Protein AF-A0A815PAX6-F1 (afdb_monomer_lite)

Secondary structure (DSSP, 8-state):
----------------SS-EEEEEEEE-SSEEEEEEEEEETTTEEEEEEEEEETT--EEEEEEEEEESS--EEEE-SSS-EEEE-SSSEEEEE-TT--EEEEE-SS---EEEEETTTEEEEESSTT-EEEEE-

Sequence (133 aa):
MSSTRGILLFTQIYFTKCPLTSTSFCLTDNFVAFALIRRIENNQDLLHIEFYDCDMKKIKRVRLGLSKTSCMIRTDGNNRFYVAMGQQSFYIVSPNGNKQTINLGKQASCLVVVNSRNIVLTKSRSDLELVTC

Organism: NCBI:txid392033

pLDDT: mean 71.51, std 20.87, range [28.69, 95.19]

Foldseek 3Di:
DDDPDDDPPPPPPDDDDFPWDFQEWDDAPFKIKTWTWTQDPPRWTWTWIWIATPVRHTQDIETDGTAPAGKYWDALNPQWIWIARQAQWIWTAGSVHDIDIDGNVGGFDDWDDDNSAWIWTDNDPPDTDTDGD

Structure (mmCIF, N/CA/C/O backbone):
data_AF-A0A815PAX6-F1
#
_entry.id   AF-A0A815PAX6-F1
#
loop_
_atom_site.group_PDB
_atom_site.id
_atom_site.type_symbol
_atom_site.label_atom_id
_atom_site.label_alt_id
_atom_site.label_comp_id
_atom_site.label_asym_id
_atom_site.label_entity_id
_atom_site.label_seq_id
_atom_site.pdbx_PDB_ins_code
_atom_site.Cartn_x
_atom_site.Cartn_y
_atom_site.Cartn_z
_atom_site.occupancy
_atom_site.B_iso_or_equiv
_atom_site.auth_seq_id
_atom_site.auth_comp_id
_atom_site.auth_asym_id
_atom_site.auth_atom_id
_atom_site.pdbx_PDB_model_num
ATOM 1 N N . MET A 1 1 ? -42.058 -2.636 1.037 1.00 39.56 1 MET A N 1
ATOM 2 C CA . MET A 1 1 ? -40.800 -2.702 0.261 1.00 39.56 1 MET A CA 1
ATOM 3 C C . MET A 1 1 ? -40.189 -1.308 0.270 1.00 39.56 1 MET A C 1
ATOM 5 O O . MET A 1 1 ? -40.672 -0.447 -0.448 1.00 39.56 1 MET A O 1
ATOM 9 N N . SER A 1 2 ? -39.235 -1.046 1.168 1.00 33.81 2 SER A N 1
ATOM 10 C CA . SER A 1 2 ? -38.598 0.271 1.313 1.00 33.81 2 SER A CA 1
ATOM 11 C C . SER A 1 2 ? -37.159 0.177 0.813 1.00 33.81 2 SE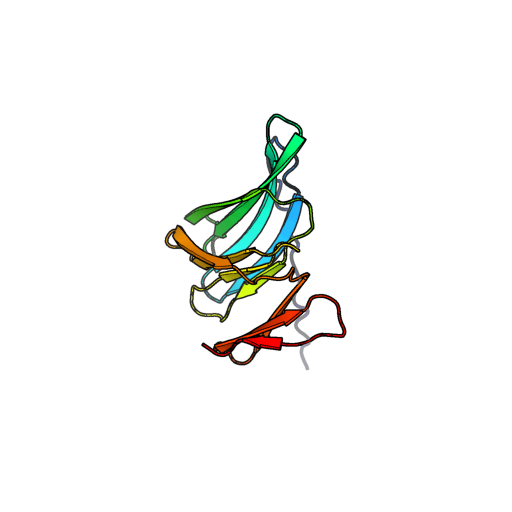R A C 1
ATOM 13 O O . SER A 1 2 ? -36.369 -0.603 1.338 1.00 33.81 2 SER A O 1
ATOM 15 N N . SER A 1 3 ? -36.864 0.910 -0.258 1.00 37.06 3 SER A N 1
ATOM 16 C CA . SER A 1 3 ? -35.540 1.033 -0.863 1.00 37.06 3 SER A CA 1
ATOM 17 C C . SER A 1 3 ? -34.811 2.189 -0.184 1.00 37.06 3 SER A C 1
ATOM 19 O O . SER A 1 3 ? -35.050 3.356 -0.493 1.00 37.06 3 SER A O 1
ATOM 21 N N . THR A 1 4 ? -33.930 1.873 0.762 1.00 39.84 4 THR A N 1
ATOM 22 C CA . THR A 1 4 ? -33.045 2.866 1.373 1.00 39.84 4 THR A CA 1
ATOM 23 C C . THR A 1 4 ? -31.907 3.155 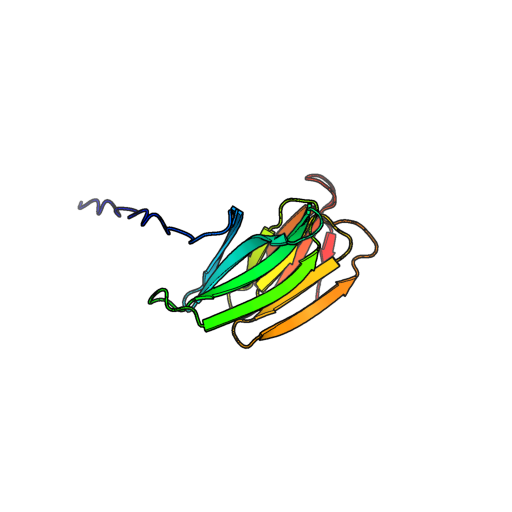0.399 1.00 39.84 4 THR A C 1
ATOM 25 O O . THR A 1 4 ? -30.940 2.402 0.293 1.00 39.84 4 THR A O 1
ATOM 28 N N . ARG A 1 5 ? -32.044 4.240 -0.366 1.00 36.56 5 ARG A N 1
ATOM 29 C CA . ARG A 1 5 ? -30.966 4.806 -1.181 1.00 36.56 5 ARG A CA 1
ATOM 30 C C . ARG A 1 5 ? -29.884 5.341 -0.242 1.00 36.56 5 ARG A C 1
ATOM 32 O O . ARG A 1 5 ? -30.062 6.388 0.372 1.00 36.56 5 ARG A O 1
ATOM 39 N N . GLY A 1 6 ? -28.779 4.610 -0.115 1.00 31.02 6 GLY A N 1
ATOM 40 C CA . GLY A 1 6 ? -27.578 5.089 0.564 1.00 31.02 6 GLY A CA 1
ATOM 41 C C . GLY A 1 6 ? -26.972 6.245 -0.225 1.00 31.02 6 GLY A C 1
ATOM 42 O O . GLY A 1 6 ? -26.472 6.057 -1.333 1.00 31.02 6 GLY A O 1
ATOM 43 N N . ILE A 1 7 ? -27.059 7.451 0.328 1.00 33.47 7 ILE A N 1
ATOM 44 C CA . ILE A 1 7 ? -26.397 8.640 -0.201 1.00 33.47 7 ILE A CA 1
ATOM 45 C C . ILE A 1 7 ? -24.903 8.492 0.108 1.00 33.47 7 ILE A C 1
ATOM 47 O O . ILE A 1 7 ? -24.481 8.624 1.253 1.00 33.47 7 ILE A O 1
ATOM 51 N N . LEU A 1 8 ? -24.102 8.201 -0.917 1.00 29.48 8 LEU A N 1
ATOM 52 C CA . LEU A 1 8 ? -22.649 8.353 -0.876 1.00 29.48 8 LEU A CA 1
ATOM 53 C C . LEU A 1 8 ? -22.338 9.854 -0.840 1.00 29.48 8 LEU A C 1
ATOM 55 O O . LEU A 1 8 ? -22.284 10.517 -1.876 1.00 29.48 8 LEU A O 1
ATOM 59 N N . LEU A 1 9 ? -22.179 10.403 0.365 1.00 28.69 9 LEU A N 1
ATOM 60 C CA . LEU A 1 9 ? -21.618 11.737 0.550 1.00 28.69 9 LEU A CA 1
ATOM 61 C C . LEU A 1 9 ? -20.132 11.681 0.174 1.00 28.69 9 LEU A C 1
ATOM 63 O O . LEU A 1 9 ? -19.288 11.243 0.952 1.00 28.69 9 LEU A O 1
ATOM 67 N N . PHE A 1 10 ? -19.812 12.130 -1.037 1.00 31.19 10 PHE A N 1
ATOM 68 C CA . PHE A 1 10 ? -18.448 12.475 -1.415 1.00 31.19 10 PHE A CA 1
ATOM 69 C C . PHE A 1 10 ? -18.081 13.791 -0.724 1.00 31.19 10 PHE A C 1
ATOM 71 O O . PHE A 1 10 ? -18.260 14.874 -1.278 1.00 31.19 10 PHE A O 1
ATOM 78 N N . THR A 1 11 ? -17.585 13.720 0.510 1.00 33.03 11 THR A N 1
ATOM 79 C CA . THR A 1 11 ? -16.897 14.855 1.124 1.00 33.03 11 THR A CA 1
ATOM 80 C C . THR A 1 11 ? -15.568 15.050 0.406 1.00 33.03 11 THR A C 1
ATOM 82 O O . THR A 1 11 ? -14.653 14.230 0.460 1.00 33.03 11 THR A O 1
ATOM 85 N N . GLN A 1 12 ? -15.490 16.148 -0.336 1.00 32.88 12 GLN A N 1
ATOM 86 C CA . GLN A 1 12 ? -14.309 16.592 -1.056 1.00 32.88 12 GLN A CA 1
ATOM 87 C C . GLN A 1 12 ? -13.223 16.951 -0.028 1.00 32.88 12 GLN A C 1
ATOM 89 O O . GLN A 1 12 ? -13.275 17.994 0.621 1.00 32.88 12 GLN A O 1
ATOM 94 N N . ILE A 1 13 ? -12.264 16.045 0.179 1.00 38.97 13 ILE A N 1
ATOM 95 C CA . ILE A 1 13 ? -11.134 16.261 1.090 1.00 38.97 13 ILE A CA 1
ATOM 96 C C . ILE A 1 13 ? -10.185 17.268 0.427 1.00 38.97 13 ILE A C 1
ATOM 98 O O . ILE A 1 13 ? -9.428 16.930 -0.484 1.00 38.97 13 ILE A O 1
ATOM 102 N N . TYR A 1 14 ? -10.237 18.525 0.870 1.00 33.38 14 TYR A N 1
ATOM 103 C CA . TYR A 1 14 ? -9.308 19.572 0.448 1.00 33.38 14 TYR A CA 1
ATOM 104 C C . TYR A 1 14 ? -7.918 19.317 1.054 1.00 33.38 14 TYR A C 1
ATOM 106 O O . TYR A 1 14 ? -7.678 19.583 2.232 1.00 33.38 14 TYR A O 1
ATOM 114 N N . PHE A 1 15 ? -6.977 18.819 0.249 1.00 39.62 15 PHE A N 1
ATOM 115 C CA . PHE A 1 15 ? -5.563 18.757 0.627 1.00 39.62 15 PHE A CA 1
ATOM 116 C C . PHE A 1 15 ? -4.902 20.135 0.453 1.00 39.62 15 PHE A C 1
ATOM 118 O O . PHE A 1 15 ? -4.971 20.758 -0.604 1.00 39.62 15 PHE A O 1
ATOM 125 N N . THR A 1 16 ? -4.261 20.632 1.510 1.00 35.88 16 THR A N 1
ATOM 126 C CA . THR A 1 16 ? -3.649 21.964 1.581 1.00 35.88 16 THR A CA 1
ATOM 127 C C . THR A 1 16 ? -2.245 22.041 0.944 1.00 35.88 16 THR A C 1
ATOM 129 O O . THR A 1 16 ? -1.397 21.173 1.141 1.00 35.88 16 THR A O 1
ATOM 132 N N . LYS A 1 17 ? -2.003 23.154 0.225 1.00 37.34 17 LYS A N 1
ATOM 133 C CA . LYS A 1 17 ? -0.736 23.850 -0.145 1.00 37.34 17 LYS A CA 1
ATOM 134 C C . LYS A 1 17 ? 0.425 23.121 -0.852 1.00 37.34 17 LYS A C 1
ATOM 136 O O . LYS A 1 17 ? 1.353 23.787 -1.297 1.00 37.34 17 LYS A O 1
ATOM 141 N N . CYS A 1 18 ? 0.387 21.813 -1.047 1.00 46.78 18 CYS A N 1
ATOM 142 C CA . CYS A 1 18 ? 1.210 21.111 -2.041 1.00 46.78 18 CYS A CA 1
ATOM 143 C C . CYS A 1 18 ? 0.260 20.251 -2.873 1.00 46.78 18 CYS A C 1
ATOM 145 O O . CYS A 1 18 ? -0.675 19.716 -2.277 1.00 46.78 18 CYS A O 1
ATOM 147 N N . PRO A 1 19 ? 0.457 20.082 -4.193 1.00 53.28 19 PRO A N 1
ATOM 148 C CA . PRO A 1 19 ? -0.341 19.132 -4.955 1.00 53.28 19 PRO A CA 1
ATOM 149 C C . PRO A 1 19 ? -0.042 17.726 -4.419 1.00 53.28 19 PRO A C 1
ATOM 151 O O . PRO A 1 19 ? 0.949 17.093 -4.776 1.00 53.28 19 PRO A O 1
ATOM 154 N N . LEU A 1 20 ? -0.855 17.292 -3.460 1.00 56.84 20 LEU A N 1
ATOM 155 C CA . LEU A 1 20 ? -0.904 15.932 -2.962 1.00 56.84 20 LEU A CA 1
ATOM 156 C C . LEU A 1 20 ? -1.851 15.200 -3.893 1.00 56.84 20 LEU A C 1
ATOM 158 O O . LEU A 1 20 ? -3.067 15.371 -3.821 1.00 56.84 20 LEU A O 1
ATOM 162 N N . THR A 1 21 ? -1.289 14.405 -4.791 1.00 66.69 21 THR A N 1
ATOM 163 C CA . THR A 1 21 ? -2.092 13.528 -5.631 1.00 66.69 21 THR A CA 1
ATOM 164 C C . THR A 1 21 ? -2.364 12.273 -4.811 1.00 66.69 21 THR A C 1
ATOM 166 O O . THR A 1 21 ? -1.458 11.471 -4.556 1.00 66.69 21 THR A O 1
ATOM 169 N N . SER A 1 22 ? -3.601 12.117 -4.337 1.00 64.50 22 SER A N 1
ATOM 170 C CA . SER A 1 22 ? -4.053 10.823 -3.825 1.00 64.50 22 SER A CA 1
ATOM 171 C C . SER A 1 22 ? -4.067 9.837 -4.986 1.00 64.50 22 SER A C 1
ATOM 173 O O . SER A 1 22 ? -4.645 10.122 -6.034 1.00 64.50 22 SER A O 1
ATOM 175 N N . THR A 1 23 ? -3.385 8.706 -4.824 1.00 77.75 23 THR A N 1
ATOM 176 C CA . THR A 1 23 ? -3.256 7.705 -5.899 1.00 77.75 23 THR A CA 1
ATOM 177 C C . THR A 1 23 ? -3.991 6.410 -5.584 1.00 77.75 23 THR A C 1
ATOM 179 O O . THR A 1 23 ? -4.383 5.694 -6.501 1.00 77.75 23 THR A O 1
ATOM 182 N N . SER A 1 24 ? -4.234 6.118 -4.304 1.00 87.69 24 SER A N 1
ATOM 183 C CA . SER A 1 24 ? -5.025 4.970 -3.867 1.00 87.69 24 SER A CA 1
ATOM 184 C C . SER A 1 24 ? -5.458 5.144 -2.410 1.00 87.69 24 SER A C 1
ATOM 186 O O . SER A 1 24 ? -4.763 5.795 -1.630 1.00 87.69 24 SER A O 1
ATOM 188 N N . PHE A 1 25 ? -6.584 4.549 -2.026 1.00 90.56 25 PHE A N 1
ATOM 189 C CA . PHE A 1 25 ? -7.017 4.471 -0.634 1.00 90.56 25 PHE A CA 1
ATOM 190 C C . PHE A 1 25 ? -7.601 3.090 -0.333 1.00 90.56 25 PHE A C 1
ATOM 192 O O . PHE A 1 25 ? -7.985 2.353 -1.245 1.00 90.56 25 PHE A O 1
ATOM 199 N N . CYS A 1 26 ? -7.666 2.742 0.947 1.00 89.25 26 CYS A N 1
ATOM 200 C CA . CYS A 1 26 ? -8.420 1.591 1.425 1.00 89.25 26 CYS A CA 1
ATOM 201 C C . CYS A 1 26 ? -8.981 1.858 2.826 1.00 89.25 26 CYS A C 1
ATOM 203 O O . CYS A 1 26 ? -8.520 2.758 3.532 1.00 89.25 26 CYS A O 1
ATOM 205 N N . LEU A 1 27 ? -9.998 1.083 3.185 1.00 89.94 27 LEU A N 1
ATOM 206 C CA . LEU A 1 27 ? -10.791 1.233 4.398 1.00 89.94 27 LEU A CA 1
ATOM 207 C C . LEU A 1 27 ? -10.792 -0.098 5.153 1.00 89.94 27 LEU A C 1
ATOM 209 O O . LEU A 1 27 ? -10.845 -1.160 4.531 1.00 89.94 27 LEU A O 1
ATOM 213 N N . THR A 1 28 ? -10.746 -0.023 6.476 1.00 88.62 28 THR A N 1
ATOM 214 C CA . THR A 1 28 ? -11.112 -1.106 7.395 1.00 88.62 28 THR A CA 1
ATOM 215 C C . THR A 1 28 ? -12.210 -0.601 8.325 1.00 88.62 28 THR A C 1
ATOM 217 O O . THR A 1 28 ? -12.565 0.576 8.281 1.00 88.62 28 THR A O 1
ATOM 220 N N . ASP A 1 29 ? -12.702 -1.459 9.215 1.00 88.25 29 ASP A N 1
ATOM 221 C CA . ASP A 1 29 ? -13.705 -1.074 10.217 1.00 88.25 29 ASP A CA 1
ATOM 222 C C . ASP A 1 29 ? -13.213 0.016 11.185 1.00 88.25 29 ASP A C 1
ATOM 224 O O . ASP A 1 29 ? -14.022 0.687 11.817 1.00 88.25 29 ASP A O 1
ATOM 228 N N . ASN A 1 30 ? -11.891 0.191 11.303 1.00 90.38 30 ASN A N 1
ATOM 229 C CA . ASN A 1 30 ? -11.271 1.081 12.287 1.00 90.38 30 ASN A CA 1
ATOM 230 C C . ASN A 1 30 ? -10.466 2.229 11.665 1.00 90.38 30 ASN A C 1
ATOM 232 O O . ASN A 1 30 ? -10.161 3.205 12.351 1.00 90.38 30 ASN A O 1
ATOM 236 N N . PHE A 1 31 ? -10.049 2.098 10.401 1.00 92.56 31 PHE A N 1
ATOM 237 C CA . PHE A 1 31 ? -9.071 3.004 9.809 1.00 92.56 31 PHE A CA 1
ATOM 238 C C . PHE A 1 31 ? -9.334 3.299 8.338 1.00 92.56 31 PHE A C 1
ATOM 240 O O . PHE A 1 31 ? -9.731 2.435 7.556 1.00 92.56 31 PHE A O 1
ATOM 247 N N . VAL 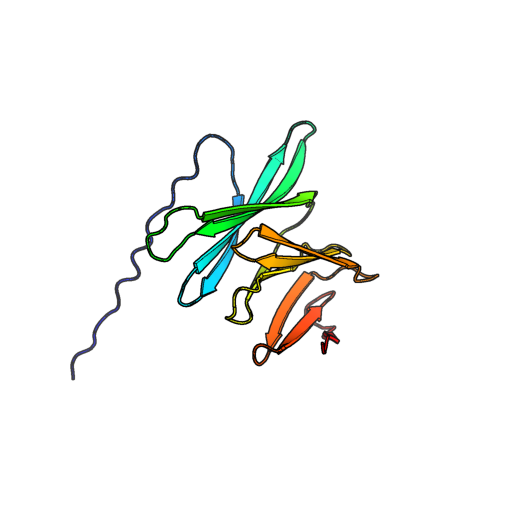A 1 32 ? -8.958 4.511 7.938 1.00 92.62 32 VAL A N 1
ATOM 248 C CA . VAL A 1 32 ? -8.787 4.899 6.538 1.00 92.62 32 VAL A CA 1
ATOM 249 C C . VAL A 1 32 ? -7.302 5.075 6.257 1.00 92.62 32 VAL A C 1
ATOM 251 O O . VAL A 1 32 ? -6.605 5.781 6.988 1.00 92.62 32 VAL A O 1
ATOM 254 N N . ALA A 1 33 ? -6.809 4.458 5.185 1.00 93.62 33 ALA A N 1
ATOM 255 C CA . ALA A 1 33 ? -5.431 4.618 4.741 1.00 93.62 33 ALA A CA 1
ATOM 256 C C . ALA A 1 33 ? -5.376 5.231 3.340 1.00 93.62 33 ALA A C 1
ATOM 258 O O . ALA A 1 33 ? -5.915 4.668 2.385 1.00 93.62 33 ALA A O 1
ATOM 259 N N . PHE A 1 34 ? -4.673 6.355 3.211 1.00 92.69 34 PHE A N 1
ATOM 260 C CA . PHE A 1 34 ? -4.442 7.047 1.944 1.00 92.69 34 PHE A CA 1
ATOM 261 C C . PHE A 1 34 ? -2.991 6.909 1.507 1.00 92.69 34 PHE A C 1
ATOM 263 O O . PHE A 1 34 ? -2.075 7.207 2.272 1.00 92.69 34 PHE A O 1
ATOM 270 N N . ALA A 1 35 ? -2.785 6.518 0.254 1.00 90.81 35 ALA A N 1
ATOM 271 C CA . ALA A 1 35 ? -1.486 6.511 -0.390 1.00 90.81 35 ALA A CA 1
ATOM 272 C C . ALA A 1 35 ? -1.304 7.798 -1.205 1.00 90.81 35 ALA A C 1
ATOM 274 O O . ALA A 1 35 ? -1.948 8.016 -2.240 1.00 90.81 35 ALA A O 1
ATOM 275 N N . LEU A 1 36 ? -0.437 8.673 -0.697 1.00 88.75 36 LEU A N 1
ATOM 276 C CA . LEU A 1 36 ? -0.269 10.037 -1.179 1.00 88.75 36 LEU A CA 1
ATOM 277 C C . LEU A 1 36 ? 1.129 10.237 -1.754 1.00 88.75 36 LEU A C 1
ATOM 279 O O . LEU A 1 36 ? 2.141 10.013 -1.080 1.00 88.75 36 LEU A O 1
ATOM 283 N N . ILE A 1 37 ? 1.182 10.727 -2.988 1.00 86.56 37 ILE A N 1
ATOM 284 C CA . ILE A 1 37 ? 2.430 11.150 -3.610 1.00 86.56 37 ILE A CA 1
ATOM 285 C C . ILE A 1 37 ? 2.602 12.648 -3.376 1.00 86.56 37 ILE A C 1
ATOM 287 O O . ILE A 1 37 ? 1.717 13.448 -3.678 1.00 86.56 37 ILE A O 1
ATOM 291 N N . ARG A 1 38 ? 3.758 13.025 -2.828 1.00 84.75 38 ARG A N 1
ATOM 292 C CA . ARG A 1 38 ? 4.166 14.421 -2.675 1.00 84.75 38 ARG A CA 1
ATOM 293 C C . ARG A 1 38 ? 5.421 14.671 -3.487 1.00 84.75 38 ARG A C 1
ATOM 295 O O . ARG A 1 38 ? 6.441 14.043 -3.222 1.00 84.75 38 ARG A O 1
ATOM 302 N N . ARG A 1 39 ? 5.377 15.650 -4.383 1.00 83.38 39 ARG A N 1
ATOM 303 C CA . ARG A 1 39 ? 6.584 16.150 -5.038 1.00 83.38 39 ARG A CA 1
ATOM 304 C C . ARG A 1 39 ? 7.466 16.887 -4.022 1.00 83.38 39 ARG A C 1
ATOM 306 O O . ARG A 1 39 ? 6.986 17.768 -3.306 1.00 83.38 39 ARG A O 1
ATOM 313 N N . ILE A 1 40 ? 8.725 16.478 -3.920 1.00 83.38 40 ILE A N 1
ATOM 314 C CA . ILE A 1 40 ? 9.760 17.080 -3.073 1.00 83.38 40 ILE A CA 1
ATOM 315 C C . ILE A 1 40 ? 10.747 17.885 -3.933 1.00 83.38 40 ILE A C 1
ATOM 317 O O . ILE A 1 40 ? 10.706 17.830 -5.166 1.00 83.38 40 ILE A O 1
ATOM 321 N N . GLU A 1 41 ? 11.620 18.654 -3.278 1.00 74.12 41 GLU A N 1
ATOM 322 C CA . GLU A 1 41 ? 12.711 19.384 -3.935 1.00 74.12 41 GLU A CA 1
ATOM 323 C C . GLU A 1 41 ? 13.534 18.425 -4.819 1.00 74.12 41 GLU A C 1
ATOM 325 O O . GLU A 1 41 ? 13.713 17.256 -4.474 1.00 74.12 41 GLU A O 1
ATOM 330 N N . ASN A 1 42 ? 13.981 18.899 -5.987 1.00 78.94 42 ASN A N 1
ATOM 331 C CA . ASN A 1 42 ? 14.589 18.111 -7.079 1.00 78.94 42 ASN A CA 1
ATOM 332 C C . ASN A 1 42 ? 13.619 17.300 -7.956 1.00 78.94 42 ASN A C 1
ATOM 334 O O . ASN A 1 42 ? 14.037 16.364 -8.638 1.00 78.94 42 ASN A O 1
ATOM 338 N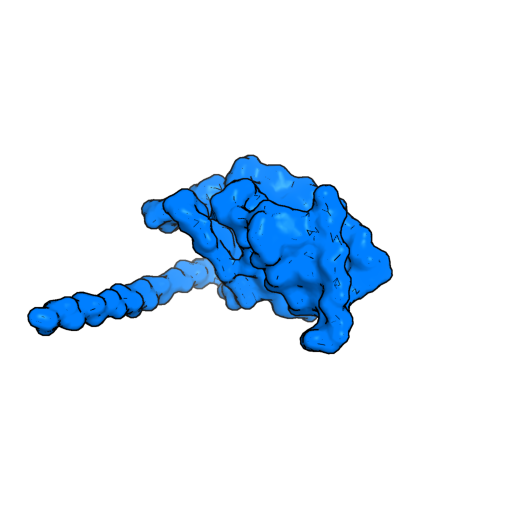 N . ASN A 1 43 ? 12.334 17.671 -7.983 1.00 77.56 43 ASN A N 1
ATOM 339 C CA . ASN A 1 43 ? 11.331 17.081 -8.882 1.00 77.56 43 ASN A CA 1
ATOM 340 C C . ASN A 1 43 ? 11.123 15.568 -8.666 1.00 77.56 43 ASN A C 1
ATOM 342 O O . ASN A 1 43 ? 10.704 14.849 -9.575 1.00 77.56 43 ASN A O 1
ATOM 346 N N . GLN A 1 44 ? 11.438 15.085 -7.463 1.00 82.94 44 GLN A N 1
ATOM 347 C CA . GLN A 1 44 ? 11.234 13.698 -7.067 1.00 82.94 44 GLN A CA 1
ATOM 348 C C . GLN A 1 44 ? 9.877 13.543 -6.389 1.00 82.94 44 GLN A C 1
ATOM 350 O O . GLN A 1 44 ? 9.407 14.446 -5.703 1.00 82.94 44 GLN A O 1
ATOM 355 N N . ASP A 1 45 ? 9.267 12.375 -6.537 1.00 85.50 45 ASP A N 1
ATOM 356 C CA . ASP A 1 45 ? 7.963 12.080 -5.961 1.00 85.50 45 ASP A CA 1
ATOM 357 C C . ASP A 1 45 ? 8.150 11.158 -4.750 1.00 85.50 45 ASP A C 1
ATOM 359 O O . ASP A 1 45 ? 8.673 10.055 -4.861 1.00 85.50 45 ASP A O 1
ATOM 363 N N . LEU A 1 46 ? 7.762 11.612 -3.559 1.00 87.69 46 LEU A N 1
ATOM 364 C CA . LEU A 1 46 ? 7.860 10.856 -2.311 1.00 87.69 46 LEU A CA 1
ATOM 365 C C . LEU A 1 46 ? 6.502 10.247 -1.955 1.00 87.69 46 LEU A C 1
ATOM 367 O O . LEU A 1 46 ? 5.534 10.976 -1.711 1.00 87.69 46 LEU A O 1
ATOM 371 N N . LEU A 1 47 ? 6.450 8.919 -1.839 1.00 89.38 47 LEU A N 1
ATOM 372 C CA . LEU A 1 47 ? 5.266 8.219 -1.357 1.00 89.38 47 LEU A CA 1
ATOM 373 C C . LEU A 1 47 ? 5.233 8.185 0.171 1.00 89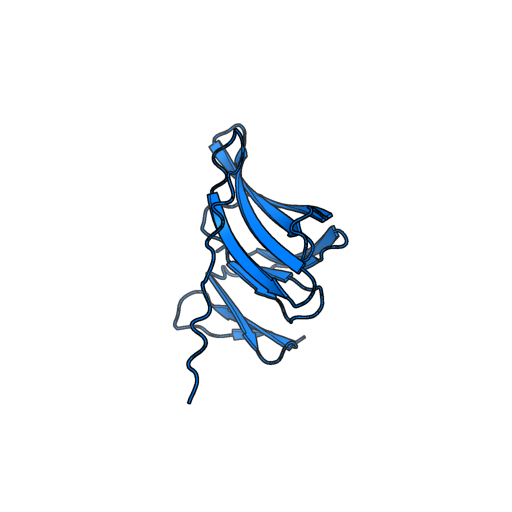.38 47 LEU A C 1
ATOM 375 O O . LEU A 1 47 ? 6.194 7.791 0.847 1.00 89.38 47 LEU A O 1
ATOM 379 N N . HIS A 1 48 ? 4.078 8.540 0.717 1.00 92.12 48 HIS A N 1
ATOM 380 C CA . HIS A 1 48 ? 3.756 8.318 2.114 1.00 92.12 48 HIS A CA 1
ATOM 381 C C . HIS A 1 48 ? 2.331 7.790 2.269 1.00 92.12 48 HIS A C 1
ATOM 383 O O . HIS A 1 48 ? 1.459 8.069 1.448 1.00 92.12 48 HIS A O 1
ATOM 389 N N . ILE A 1 49 ? 2.113 7.034 3.343 1.00 93.50 49 ILE A N 1
ATOM 390 C CA . ILE A 1 49 ? 0.791 6.563 3.746 1.00 93.50 49 ILE A CA 1
ATOM 391 C C . ILE A 1 49 ? 0.311 7.402 4.917 1.00 93.50 49 ILE A C 1
ATOM 393 O O . ILE A 1 49 ? 1.054 7.612 5.881 1.00 93.50 49 ILE A O 1
ATOM 397 N N . GLU A 1 50 ? -0.916 7.892 4.832 1.00 94.88 50 GLU A N 1
ATOM 398 C CA . GLU A 1 50 ? -1.594 8.564 5.934 1.00 94.88 50 GLU A CA 1
ATOM 399 C C . GLU A 1 50 ? -2.714 7.690 6.470 1.00 94.88 50 GLU A C 1
ATOM 401 O O . GLU A 1 50 ? -3.543 7.210 5.703 1.00 94.88 50 GLU A O 1
ATOM 406 N N . PHE A 1 51 ? -2.718 7.504 7.786 1.00 94.75 51 PHE A N 1
ATOM 407 C CA . PHE A 1 51 ? -3.735 6.761 8.512 1.00 94.75 51 PHE A CA 1
ATOM 408 C C . PHE A 1 51 ? -4.625 7.720 9.284 1.00 94.75 51 PHE A C 1
ATOM 410 O O . PHE A 1 51 ? -4.125 8.617 9.974 1.00 94.75 51 PHE A O 1
ATOM 417 N N . TYR A 1 52 ? -5.922 7.481 9.192 1.00 94.44 52 TYR A N 1
ATOM 418 C CA . TYR A 1 52 ? -6.978 8.203 9.882 1.00 94.44 52 TYR A CA 1
ATOM 419 C C . TYR A 1 52 ? -7.868 7.203 10.619 1.00 94.44 52 TYR A C 1
ATOM 421 O O . TYR A 1 52 ? -7.985 6.061 10.173 1.00 94.44 52 TYR A O 1
ATOM 429 N N . ASP A 1 53 ? -8.457 7.614 11.737 1.00 93.38 53 ASP A N 1
ATOM 430 C CA . ASP A 1 53 ? -9.524 6.851 12.396 1.00 93.38 53 ASP A CA 1
ATOM 431 C C . ASP A 1 53 ? -10.872 7.060 11.682 1.00 93.38 53 ASP A C 1
ATOM 433 O O . ASP A 1 53 ? -10.964 7.775 10.677 1.00 93.38 53 ASP A O 1
ATOM 437 N N . CYS A 1 54 ? -11.924 6.417 12.192 1.00 86.44 54 CYS A N 1
ATOM 438 C CA . CYS A 1 54 ? -13.285 6.525 11.660 1.00 86.44 54 CYS A CA 1
ATOM 439 C C . CYS A 1 54 ? -13.879 7.938 11.767 1.00 86.44 54 CYS A C 1
ATOM 441 O O . CYS A 1 54 ? -14.764 8.279 10.985 1.00 86.44 54 CYS A O 1
ATOM 443 N N . ASP A 1 55 ? -13.353 8.776 12.664 1.00 90.12 55 ASP A N 1
ATOM 444 C CA . ASP A 1 55 ? -13.728 10.189 12.796 1.00 90.12 55 ASP A CA 1
ATOM 445 C C . ASP A 1 55 ? -12.917 11.092 11.849 1.00 90.12 55 ASP A C 1
ATOM 447 O O . ASP A 1 55 ? -12.953 12.321 11.948 1.00 90.12 55 ASP A O 1
ATOM 451 N N . MET A 1 56 ? -12.160 10.497 10.918 1.00 89.06 56 MET A N 1
ATOM 452 C CA . MET A 1 56 ? -11.284 11.188 9.972 1.00 89.06 56 MET A CA 1
ATOM 453 C C . MET A 1 56 ? -10.213 12.048 10.655 1.00 89.06 56 MET A C 1
ATOM 455 O O . MET A 1 56 ? -9.651 12.969 10.048 1.00 89.06 56 MET A O 1
ATOM 459 N N . LYS A 1 57 ? -9.856 11.735 11.904 1.00 93.50 57 LYS A N 1
ATOM 460 C CA . LYS A 1 57 ? -8.723 12.346 12.587 1.00 93.50 57 LYS A CA 1
ATOM 461 C C . LYS A 1 57 ? -7.455 11.605 12.198 1.00 93.50 57 LYS A C 1
ATOM 463 O O . LYS A 1 57 ? -7.350 10.382 12.239 1.00 93.50 57 LYS A O 1
ATOM 468 N N . LYS A 1 58 ? -6.443 12.377 11.807 1.00 93.88 58 LYS A N 1
ATOM 469 C CA . LYS A 1 58 ? -5.153 11.827 11.401 1.00 93.88 58 LYS A CA 1
ATOM 470 C C . LYS A 1 58 ? -4.430 11.200 12.589 1.00 93.88 58 LYS A C 1
ATOM 472 O O . LYS A 1 58 ? -4.098 11.889 13.550 1.00 93.88 58 LYS A O 1
ATOM 477 N N . ILE A 1 59 ? -4.095 9.923 12.455 1.00 94.75 59 ILE A N 1
ATOM 478 C CA . ILE A 1 59 ? -3.362 9.146 13.457 1.00 94.75 59 ILE A CA 1
ATOM 479 C C . ILE A 1 59 ? -1.864 9.199 13.168 1.00 94.75 59 ILE A C 1
ATOM 481 O O . ILE A 1 59 ? -1.047 9.486 14.043 1.00 94.75 59 ILE A O 1
ATOM 485 N N . LYS A 1 60 ? -1.478 8.899 11.922 1.00 95.19 60 LYS A N 1
ATOM 486 C CA . LYS A 1 60 ? -0.069 8.704 11.566 1.00 95.19 60 LYS A CA 1
ATOM 487 C C . LYS A 1 60 ? 0.200 9.019 10.103 1.00 95.19 60 LYS A C 1
ATOM 489 O O . LYS A 1 60 ? -0.657 8.875 9.239 1.00 95.19 60 LYS A O 1
ATOM 494 N N . ARG A 1 61 ? 1.440 9.421 9.821 1.00 94.75 61 ARG A N 1
ATOM 495 C CA . ARG A 1 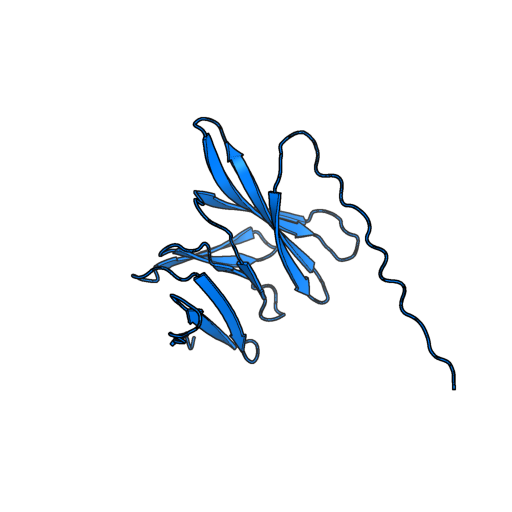61 ? 2.013 9.487 8.473 1.00 94.75 61 ARG A CA 1
ATOM 496 C C . ARG A 1 61 ? 3.276 8.632 8.440 1.00 94.75 61 ARG A C 1
ATOM 498 O O . ARG A 1 61 ? 4.177 8.856 9.246 1.00 94.75 61 ARG A O 1
ATOM 505 N N . VAL A 1 62 ? 3.363 7.707 7.491 1.00 94.62 62 VAL A N 1
ATOM 506 C CA . VAL A 1 62 ? 4.519 6.821 7.298 1.00 94.62 62 VAL A CA 1
ATOM 507 C C . VAL A 1 62 ? 5.157 7.109 5.944 1.00 94.62 62 VAL A C 1
ATOM 509 O O . VAL A 1 62 ? 4.500 7.021 4.912 1.00 94.62 62 VAL A O 1
ATOM 512 N N . ARG A 1 63 ? 6.448 7.462 5.933 1.00 92.25 63 ARG A N 1
ATOM 513 C CA . ARG A 1 63 ? 7.215 7.682 4.694 1.00 92.25 63 ARG A CA 1
ATOM 514 C C . ARG A 1 63 ? 7.742 6.348 4.166 1.00 92.25 63 ARG A C 1
ATOM 516 O O . ARG A 1 63 ? 8.462 5.643 4.884 1.00 92.25 63 ARG A O 1
ATOM 523 N N . LEU A 1 64 ? 7.413 6.016 2.919 1.00 88.69 64 LEU A N 1
ATOM 524 C CA . LEU A 1 64 ? 7.835 4.755 2.306 1.00 88.69 64 LEU A CA 1
ATOM 525 C C . LEU A 1 64 ? 9.161 4.917 1.572 1.00 88.69 64 LEU A C 1
ATOM 527 O O . LEU A 1 64 ? 10.152 4.310 1.983 1.00 88.69 64 LEU A O 1
ATOM 531 N N . GLY A 1 65 ? 9.183 5.789 0.565 1.00 86.25 65 GLY A N 1
ATOM 532 C CA . GLY A 1 65 ? 10.336 6.028 -0.297 1.00 86.25 65 GLY A CA 1
ATOM 533 C C . GLY A 1 65 ? 9.960 6.822 -1.546 1.00 86.25 65 GLY A C 1
ATOM 534 O O . GLY A 1 65 ? 8.829 7.297 -1.676 1.00 86.25 65 GLY A O 1
ATOM 535 N N . LEU A 1 66 ? 10.923 6.978 -2.453 1.00 85.62 66 LEU A N 1
ATOM 536 C CA . LEU A 1 66 ? 10.701 7.649 -3.730 1.00 85.62 66 LEU A CA 1
ATOM 537 C C . LEU A 1 66 ? 9.857 6.766 -4.655 1.00 85.62 66 LEU A C 1
ATOM 539 O O . LEU A 1 66 ? 10.187 5.606 -4.906 1.00 85.62 66 LEU A O 1
ATOM 543 N N . SER A 1 67 ? 8.785 7.333 -5.190 1.00 79.94 67 SER A N 1
ATOM 544 C CA . SER A 1 67 ? 7.998 6.740 -6.259 1.00 79.94 67 SER A CA 1
ATOM 545 C C . SER A 1 67 ? 8.323 7.412 -7.589 1.00 79.94 67 SER A C 1
ATOM 547 O O . SER A 1 67 ? 8.735 8.564 -7.650 1.00 79.94 67 SER A O 1
ATOM 549 N N . LYS A 1 68 ? 8.134 6.667 -8.673 1.00 72.56 68 LYS A N 1
ATOM 550 C CA . LYS A 1 68 ? 8.135 7.187 -10.050 1.00 72.56 68 LYS A CA 1
ATOM 551 C C . LYS A 1 68 ? 6.850 6.813 -10.791 1.00 72.56 68 LYS A C 1
ATOM 553 O O . LYS A 1 68 ? 6.711 7.117 -11.968 1.00 72.56 68 LYS A O 1
ATOM 558 N N . THR A 1 69 ? 5.950 6.087 -10.126 1.00 72.25 69 THR A N 1
ATOM 559 C CA . THR A 1 69 ? 4.751 5.508 -10.735 1.00 72.25 69 THR A CA 1
ATOM 560 C C . THR A 1 69 ? 3.575 5.550 -9.758 1.00 72.25 69 THR A C 1
ATOM 562 O O . THR A 1 69 ? 3.729 5.908 -8.584 1.00 72.25 69 THR A O 1
ATOM 565 N N . SER A 1 70 ? 2.385 5.210 -10.248 1.00 74.88 70 SER A N 1
ATOM 566 C CA . SER A 1 70 ? 1.194 5.034 -9.421 1.00 74.88 70 SER A CA 1
ATOM 567 C C . SER A 1 70 ? 1.422 3.962 -8.355 1.00 74.88 70 SER A C 1
ATOM 569 O O . SER A 1 70 ? 2.111 2.970 -8.588 1.00 74.88 70 SER A O 1
ATOM 571 N N . CYS A 1 71 ? 0.816 4.142 -7.184 1.00 81.19 71 CYS A N 1
ATOM 572 C CA . CYS A 1 71 ? 0.868 3.149 -6.120 1.00 81.19 71 CYS A CA 1
ATOM 573 C C . CYS A 1 71 ? -0.521 2.595 -5.815 1.00 81.19 71 CYS A C 1
ATOM 575 O O . CYS A 1 71 ? -1.540 3.221 -6.110 1.00 81.19 71 CYS A O 1
ATOM 577 N N . MET A 1 72 ? -0.549 1.408 -5.222 1.00 85.00 72 MET A N 1
ATOM 578 C CA . MET A 1 72 ? -1.770 0.739 -4.799 1.00 85.00 72 MET A CA 1
ATOM 579 C C . MET A 1 72 ? -1.643 0.350 -3.336 1.00 85.00 72 MET A C 1
ATOM 581 O O . MET A 1 72 ? -0.621 -0.210 -2.940 1.00 85.00 72 MET A O 1
ATOM 585 N N . ILE A 1 73 ? -2.690 0.625 -2.557 1.00 88.19 73 ILE A N 1
ATOM 586 C CA . ILE A 1 73 ? -2.798 0.192 -1.164 1.00 88.19 73 ILE A CA 1
ATOM 587 C C . ILE A 1 73 ? -3.962 -0.789 -0.997 1.00 88.19 73 ILE A C 1
ATOM 589 O O . ILE A 1 73 ? -5.054 -0.591 -1.542 1.00 88.19 73 ILE A O 1
ATOM 593 N N . ARG A 1 74 ? -3.715 -1.877 -0.269 1.00 88.81 74 ARG A N 1
ATOM 594 C CA . ARG A 1 74 ? -4.713 -2.877 0.137 1.00 88.81 74 ARG A CA 1
ATOM 595 C C . ARG A 1 74 ? -4.495 -3.258 1.591 1.00 88.81 74 ARG A C 1
ATOM 597 O O . ARG A 1 74 ? -3.446 -2.975 2.156 1.00 88.81 74 ARG A O 1
ATOM 604 N N . THR A 1 75 ? -5.467 -3.929 2.185 1.00 86.50 75 THR A N 1
ATOM 605 C CA . THR A 1 75 ? -5.412 -4.376 3.577 1.00 86.50 75 THR A CA 1
ATOM 606 C C . THR A 1 75 ? -5.939 -5.801 3.699 1.00 86.50 75 THR A C 1
ATOM 608 O O . THR A 1 75 ? -6.749 -6.228 2.878 1.00 86.50 75 THR A O 1
ATOM 611 N N . ASP A 1 76 ? -5.457 -6.538 4.702 1.00 81.44 76 ASP A N 1
ATOM 612 C CA . ASP A 1 76 ? -6.030 -7.818 5.146 1.00 81.44 76 ASP A CA 1
ATOM 613 C C . ASP A 1 76 ? -7.243 -7.631 6.074 1.00 81.44 76 ASP A C 1
ATOM 615 O O . ASP A 1 76 ? -7.821 -8.623 6.520 1.00 81.44 76 ASP A O 1
ATOM 619 N N . GLY A 1 77 ? -7.612 -6.379 6.375 1.00 81.00 77 GLY A N 1
ATOM 620 C CA . GLY A 1 77 ? -8.622 -6.012 7.368 1.00 81.00 77 GLY A CA 1
ATOM 621 C C . GLY A 1 77 ? -8.062 -5.869 8.788 1.00 81.00 77 GLY A C 1
ATOM 622 O O . GLY A 1 77 ? -8.724 -5.292 9.644 1.00 81.00 77 GLY A O 1
ATOM 623 N N . ASN A 1 78 ? -6.826 -6.313 9.041 1.00 78.81 78 ASN A N 1
ATOM 624 C CA . ASN A 1 78 ? -6.243 -6.470 10.374 1.00 78.81 78 ASN A CA 1
ATOM 625 C C . ASN A 1 78 ? -4.955 -5.657 10.541 1.00 78.81 78 ASN A C 1
ATOM 627 O O . ASN A 1 78 ? -3.858 -6.203 10.664 1.00 78.81 78 ASN A O 1
ATOM 631 N N . ASN A 1 79 ? -5.089 -4.328 10.585 1.00 82.69 79 ASN A N 1
ATOM 632 C CA . ASN A 1 79 ? -4.008 -3.365 10.849 1.00 82.69 79 ASN A CA 1
ATOM 633 C C . ASN A 1 79 ? -2.768 -3.478 9.948 1.00 82.69 79 ASN A C 1
ATOM 635 O O . ASN A 1 79 ? -1.792 -2.761 10.178 1.00 82.69 79 ASN A O 1
ATOM 639 N N . ARG A 1 80 ? -2.794 -4.316 8.909 1.00 87.25 80 ARG A N 1
ATOM 640 C CA . ARG A 1 80 ? -1.733 -4.435 7.919 1.00 87.25 80 ARG A CA 1
ATOM 641 C C . ARG A 1 80 ? -2.211 -3.867 6.602 1.00 87.25 80 ARG A C 1
ATOM 643 O O . ARG A 1 80 ? -3.296 -4.162 6.100 1.00 87.25 80 ARG A O 1
ATOM 650 N N . PHE A 1 81 ? -1.363 -3.011 6.062 1.00 89.94 81 PHE A N 1
ATOM 651 C CA . PHE A 1 81 ? -1.607 -2.279 4.843 1.00 89.94 81 PHE A CA 1
ATOM 652 C C . PHE A 1 81 ? -0.442 -2.524 3.906 1.00 89.94 81 PHE A C 1
ATOM 654 O O . PHE A 1 81 ? 0.708 -2.189 4.182 1.00 89.94 81 PHE A O 1
ATOM 661 N N . TYR A 1 82 ? -0.769 -3.156 2.801 1.00 87.81 82 TYR A N 1
ATOM 662 C CA . TYR A 1 82 ? 0.141 -3.611 1.779 1.00 87.81 82 TYR A CA 1
ATOM 663 C C . TYR A 1 82 ? 0.215 -2.552 0.696 1.00 87.81 82 TYR A C 1
ATOM 665 O O . TYR A 1 82 ? -0.821 -2.078 0.226 1.00 87.81 82 TYR A O 1
ATOM 673 N N . VAL A 1 83 ? 1.427 -2.171 0.309 1.00 87.62 83 VAL A N 1
ATOM 674 C CA . VAL A 1 83 ? 1.653 -1.095 -0.651 1.00 87.62 83 VAL A CA 1
ATOM 675 C C . VAL A 1 83 ? 2.599 -1.565 -1.743 1.00 87.62 83 VAL A C 1
ATOM 677 O O . VAL A 1 83 ? 3.755 -1.902 -1.480 1.00 87.62 83 VAL A O 1
ATOM 680 N N . ALA A 1 84 ? 2.103 -1.538 -2.978 1.00 82.62 84 ALA A N 1
ATOM 681 C CA . ALA A 1 84 ? 2.882 -1.776 -4.187 1.00 82.62 84 ALA A CA 1
ATOM 682 C C . ALA A 1 84 ? 3.096 -0.451 -4.934 1.00 82.62 84 ALA A C 1
ATOM 684 O O . ALA A 1 84 ? 2.173 0.357 -5.046 1.00 82.62 84 ALA A O 1
ATOM 685 N N . MET A 1 85 ? 4.313 -0.224 -5.440 1.00 77.44 85 MET A N 1
ATOM 686 C CA . MET A 1 85 ? 4.715 1.050 -6.065 1.00 77.44 85 MET A CA 1
ATOM 687 C C . MET A 1 85 ? 5.200 0.910 -7.517 1.00 77.44 85 MET A C 1
ATOM 689 O O . MET A 1 85 ? 6.003 1.733 -7.960 1.00 77.44 85 MET A O 1
ATOM 693 N N . GLY A 1 86 ? 4.833 -0.159 -8.237 1.00 65.56 86 GLY A N 1
ATOM 694 C CA . GLY A 1 86 ? 5.348 -0.385 -9.599 1.00 65.56 86 GLY A CA 1
ATOM 695 C C . GLY A 1 86 ? 6.868 -0.605 -9.650 1.00 65.56 86 GLY A C 1
ATOM 696 O O . GLY A 1 86 ? 7.489 -0.451 -10.697 1.00 65.56 86 GLY A O 1
ATOM 697 N N . GLN A 1 87 ? 7.489 -0.914 -8.509 1.00 72.12 87 GLN A N 1
ATOM 698 C CA . GLN A 1 87 ? 8.932 -1.074 -8.322 1.00 72.12 87 GLN A CA 1
ATOM 699 C C . GLN A 1 87 ? 9.238 -2.451 -7.716 1.00 72.12 87 GLN A C 1
ATOM 701 O O . GLN A 1 87 ? 8.331 -3.230 -7.431 1.00 72.12 87 GLN A O 1
ATOM 706 N N . GLN A 1 88 ? 10.524 -2.746 -7.508 1.00 72.81 88 GLN A N 1
ATOM 707 C CA . GLN A 1 88 ? 10.996 -3.961 -6.827 1.00 72.81 88 GLN A CA 1
ATOM 708 C C . GLN A 1 88 ? 10.775 -3.936 -5.305 1.00 72.81 88 GLN A C 1
ATOM 710 O O . GLN A 1 88 ? 11.136 -4.882 -4.615 1.00 72.81 88 GLN A O 1
ATOM 715 N N . SER A 1 89 ? 10.192 -2.862 -4.775 1.00 75.44 89 SER A N 1
ATOM 716 C CA . SER A 1 89 ? 9.935 -2.699 -3.349 1.00 75.44 89 SER A CA 1
ATOM 717 C C . SER A 1 89 ? 8.453 -2.854 -3.052 1.00 75.44 89 SER A C 1
ATOM 719 O O . SER A 1 89 ? 7.608 -2.180 -3.650 1.00 75.44 89 SER A O 1
ATOM 721 N N . PHE A 1 90 ? 8.166 -3.698 -2.073 1.00 81.75 90 PHE A N 1
ATOM 722 C CA . PHE A 1 90 ? 6.858 -3.879 -1.472 1.00 81.75 90 PHE A CA 1
ATOM 723 C C . PHE A 1 90 ? 6.906 -3.444 -0.013 1.00 81.75 90 PHE A C 1
ATOM 725 O O . PHE A 1 90 ? 7.874 -3.741 0.687 1.00 81.75 90 PHE A O 1
ATOM 732 N N . TYR A 1 91 ? 5.874 -2.746 0.453 1.00 86.88 91 TYR A N 1
ATOM 733 C CA . TYR A 1 91 ? 5.820 -2.289 1.837 1.00 86.88 91 TYR A CA 1
ATOM 734 C C . TYR A 1 91 ? 4.628 -2.883 2.562 1.00 86.88 91 TYR A C 1
ATOM 736 O O . TYR A 1 91 ? 3.520 -2.922 2.032 1.00 86.88 91 TYR A O 1
ATOM 744 N N . ILE A 1 92 ? 4.861 -3.269 3.810 1.00 89.56 92 ILE A N 1
ATOM 745 C CA . ILE A 1 92 ? 3.809 -3.553 4.777 1.00 89.56 92 ILE A CA 1
ATOM 746 C C . ILE A 1 92 ? 3.893 -2.463 5.829 1.00 89.56 92 ILE A C 1
ATOM 748 O O . ILE A 1 92 ? 4.924 -2.294 6.483 1.00 89.56 92 ILE A O 1
ATOM 752 N N . VAL A 1 93 ? 2.824 -1.694 5.967 1.00 93.25 93 VAL A N 1
ATOM 753 C CA . VAL A 1 93 ? 2.715 -0.631 6.959 1.00 93.25 93 VAL A CA 1
ATOM 754 C C . VAL A 1 93 ? 1.494 -0.809 7.835 1.00 93.25 93 VAL A C 1
ATOM 756 O O . VAL A 1 93 ? 0.562 -1.529 7.491 1.00 93.25 93 VAL A O 1
ATOM 759 N N . SER A 1 94 ? 1.507 -0.152 8.988 1.00 92.62 94 SER A N 1
ATOM 760 C CA . SER A 1 94 ? 0.391 -0.190 9.929 1.00 92.62 94 SER A CA 1
ATOM 761 C C . SER A 1 94 ? 0.154 1.174 10.583 1.00 92.62 94 SER A C 1
ATOM 763 O O . SER A 1 94 ? 1.072 2.006 10.609 1.00 92.62 94 SER A O 1
ATOM 765 N N . PRO A 1 95 ? -1.046 1.412 11.146 1.00 93.19 95 PRO A N 1
ATOM 766 C CA . PRO A 1 95 ? -1.397 2.689 11.771 1.00 93.19 95 PRO A CA 1
ATOM 767 C C . PRO A 1 95 ? -0.491 3.089 12.943 1.00 93.19 95 PRO A C 1
ATOM 769 O O . PRO A 1 95 ? -0.317 4.277 13.208 1.00 93.19 95 PRO A O 1
ATOM 772 N N . ASN A 1 96 ? 0.146 2.124 13.617 1.00 92.56 96 ASN A N 1
ATOM 773 C CA . ASN A 1 96 ? 1.082 2.401 14.712 1.00 92.56 96 ASN A CA 1
ATOM 774 C C . ASN A 1 96 ? 2.454 2.932 14.228 1.00 92.56 96 ASN A C 1
ATOM 776 O O . ASN A 1 96 ? 3.247 3.429 15.027 1.00 92.56 96 ASN A O 1
ATOM 780 N N . GLY A 1 97 ? 2.717 2.897 12.917 1.00 91.25 97 GLY A N 1
ATOM 781 C CA . GLY A 1 97 ? 3.952 3.374 12.302 1.00 91.25 97 GLY A CA 1
ATOM 782 C C . GLY A 1 97 ? 4.956 2.286 11.927 1.00 91.25 97 GLY A C 1
ATOM 783 O O . GLY A 1 97 ? 5.985 2.632 11.344 1.00 91.25 97 GLY A O 1
ATOM 784 N N . ASN A 1 98 ? 4.675 1.003 12.194 1.00 91.44 98 ASN A N 1
ATOM 785 C CA . ASN A 1 98 ? 5.545 -0.076 11.729 1.00 91.44 98 ASN A CA 1
ATOM 786 C C . ASN A 1 98 ? 5.618 -0.057 10.201 1.00 91.44 98 ASN A C 1
ATOM 788 O O . ASN A 1 98 ? 4.597 0.105 9.524 1.00 91.44 98 ASN A O 1
ATOM 792 N N . LYS A 1 99 ? 6.833 -0.240 9.680 1.00 92.69 99 LYS A N 1
ATOM 793 C CA . LYS A 1 99 ? 7.131 -0.343 8.254 1.00 92.69 99 LYS A CA 1
ATOM 794 C C . LYS A 1 99 ? 8.086 -1.502 8.021 1.00 92.69 99 LYS A C 1
ATOM 796 O O . LYS A 1 99 ? 9.206 -1.484 8.520 1.00 92.69 99 LYS A O 1
ATOM 801 N N . GLN A 1 100 ? 7.661 -2.447 7.199 1.00 87.00 100 GLN A N 1
ATOM 802 C CA . GLN A 1 100 ? 8.496 -3.505 6.654 1.00 87.00 100 GLN A CA 1
ATOM 803 C C . GLN A 1 100 ? 8.647 -3.294 5.151 1.00 87.00 100 GLN A C 1
ATOM 805 O O . GLN A 1 100 ? 7.686 -2.925 4.475 1.00 87.00 100 GLN A O 1
ATOM 810 N N . THR A 1 101 ? 9.848 -3.542 4.639 1.00 85.69 101 THR A N 1
ATOM 811 C CA . THR A 1 101 ? 10.140 -3.534 3.205 1.00 85.69 101 THR A CA 1
ATOM 812 C C . THR A 1 101 ? 10.486 -4.952 2.781 1.00 85.69 101 THR A C 1
ATOM 814 O O . THR A 1 101 ? 11.338 -5.586 3.399 1.00 85.69 101 THR A O 1
ATOM 817 N N . ILE A 1 102 ? 9.851 -5.432 1.720 1.00 79.38 102 ILE A N 1
ATOM 818 C CA . ILE A 1 102 ? 10.168 -6.697 1.066 1.00 79.38 102 ILE A CA 1
ATOM 819 C C . ILE A 1 102 ? 10.714 -6.360 -0.319 1.00 79.38 102 ILE A C 1
ATOM 821 O O . ILE A 1 102 ? 10.078 -5.631 -1.084 1.00 79.38 102 ILE A O 1
ATOM 825 N N . ASN A 1 103 ? 11.911 -6.859 -0.625 1.00 76.50 103 ASN A N 1
ATOM 826 C CA . ASN A 1 103 ? 12.463 -6.779 -1.969 1.00 76.50 103 ASN A CA 1
ATOM 827 C C . ASN A 1 103 ? 11.886 -7.931 -2.793 1.00 76.50 103 ASN A C 1
ATOM 829 O O . ASN A 1 103 ? 12.054 -9.095 -2.446 1.00 76.50 103 ASN A O 1
ATOM 833 N N . LEU A 1 104 ? 11.197 -7.590 -3.870 1.00 68.44 104 LEU A N 1
ATOM 834 C CA . LEU A 1 104 ? 10.517 -8.533 -4.745 1.00 68.44 104 LEU A CA 1
ATOM 835 C C . LEU A 1 104 ? 11.449 -9.141 -5.803 1.00 68.44 104 LEU A C 1
ATOM 837 O O . LEU A 1 104 ? 11.030 -10.011 -6.559 1.00 68.44 104 LEU A O 1
ATOM 841 N N . GLY A 1 105 ? 12.675 -8.627 -5.957 1.00 65.88 105 GLY A N 1
ATOM 842 C CA . GLY A 1 105 ? 13.600 -8.981 -7.045 1.00 65.88 105 GLY A CA 1
ATOM 843 C C . GLY A 1 105 ? 13.139 -8.530 -8.444 1.00 65.88 105 GLY A C 1
ATOM 844 O O . GLY A 1 105 ? 13.962 -8.288 -9.326 1.00 65.88 105 GLY A O 1
ATOM 845 N N . LYS A 1 106 ? 11.829 -8.350 -8.659 1.00 66.50 106 LYS A N 1
ATOM 846 C CA . LYS A 1 106 ? 11.176 -7.883 -9.892 1.00 66.50 106 LYS A CA 1
ATOM 847 C C . LYS A 1 106 ? 10.092 -6.845 -9.573 1.00 66.50 106 LYS A C 1
ATOM 849 O O . LYS A 1 106 ? 9.636 -6.738 -8.443 1.00 66.50 106 LYS A O 1
ATOM 854 N N . GLN A 1 107 ? 9.706 -6.037 -10.561 1.00 68.06 107 GLN A N 1
ATOM 855 C CA . GLN A 1 107 ? 8.686 -4.995 -10.380 1.00 68.06 107 GLN A CA 1
ATOM 856 C C . GLN A 1 107 ? 7.280 -5.598 -10.222 1.00 68.06 107 GLN A C 1
ATOM 858 O O . GLN A 1 107 ? 6.907 -6.464 -11.013 1.00 68.06 107 GLN A O 1
ATOM 863 N N . ALA A 1 108 ? 6.487 -5.089 -9.271 1.00 64.25 108 ALA A N 1
ATOM 864 C CA . ALA A 1 108 ? 5.069 -5.434 -9.116 1.00 64.25 108 ALA A CA 1
ATOM 865 C C . ALA A 1 108 ? 4.156 -4.214 -9.309 1.00 64.25 108 ALA A C 1
ATOM 867 O O . ALA A 1 108 ? 4.343 -3.174 -8.674 1.00 64.25 108 ALA A O 1
ATOM 868 N N . SER A 1 109 ? 3.151 -4.361 -10.173 1.00 61.41 109 SER A N 1
ATOM 869 C CA . SER A 1 109 ? 2.187 -3.331 -10.578 1.00 61.41 109 SER A CA 1
ATOM 870 C C . SER A 1 109 ? 0.761 -3.565 -10.060 1.00 61.41 109 SER A C 1
ATOM 872 O O . SER A 1 109 ? -0.043 -2.635 -10.066 1.00 61.41 109 SER A O 1
ATOM 874 N N . CYS A 1 110 ? 0.437 -4.769 -9.577 1.00 59.84 110 CYS A N 1
ATOM 875 C CA . CYS A 1 110 ? -0.877 -5.102 -9.017 1.00 59.84 110 CYS A CA 1
ATOM 876 C C . CYS A 1 110 ? -0.745 -5.734 -7.632 1.00 59.84 110 CYS A C 1
ATOM 878 O O . CYS A 1 110 ? 0.246 -6.406 -7.349 1.00 59.84 110 CYS A O 1
ATOM 880 N N . LEU A 1 111 ? -1.761 -5.508 -6.801 1.00 66.94 111 LEU A N 1
ATOM 881 C CA . LEU A 1 111 ? -1.850 -5.988 -5.434 1.00 66.94 111 LEU A CA 1
ATOM 882 C C . LEU A 1 111 ? -3.273 -6.480 -5.146 1.00 66.94 111 LEU A C 1
ATOM 884 O O . LEU A 1 111 ? -4.222 -5.691 -5.157 1.00 66.94 111 LEU A O 1
ATOM 888 N N . VAL A 1 112 ? -3.415 -7.767 -4.839 1.00 62.88 112 VAL A N 1
ATOM 889 C CA . VAL A 1 112 ? -4.672 -8.355 -4.346 1.00 62.88 112 VAL A CA 1
ATOM 890 C C . VAL A 1 112 ? -4.397 -9.085 -3.042 1.00 62.88 112 VAL A C 1
ATOM 892 O O . VAL A 1 112 ? -3.429 -9.830 -2.952 1.00 62.88 112 VAL A O 1
ATOM 895 N N . VAL A 1 113 ? -5.251 -8.884 -2.042 1.00 62.41 113 VAL A N 1
ATOM 896 C CA . VAL A 1 113 ? -5.225 -9.662 -0.799 1.00 62.41 113 VAL A CA 1
ATOM 897 C C . VAL A 1 113 ? -6.350 -10.689 -0.872 1.00 62.41 113 VAL A C 1
ATOM 899 O O . VAL A 1 113 ? -7.512 -10.314 -1.008 1.00 62.41 113 VAL A O 1
ATOM 902 N N . VAL A 1 114 ? -6.012 -11.976 -0.816 1.00 60.81 114 VAL A N 1
ATOM 903 C CA . VAL A 1 114 ? -6.962 -13.096 -0.871 1.00 60.81 114 VAL A CA 1
ATOM 904 C C . VAL A 1 114 ? -7.043 -13.741 0.513 1.00 60.81 114 VAL A C 1
ATOM 906 O O . VAL A 1 114 ? -6.026 -14.151 1.079 1.00 60.81 114 VAL A O 1
ATOM 909 N N . ASN A 1 115 ? -8.259 -13.820 1.063 1.00 57.06 115 ASN A N 1
ATOM 910 C CA . ASN A 1 115 ? -8.577 -14.449 2.355 1.00 57.06 115 ASN A CA 1
ATOM 911 C C . ASN A 1 115 ? -7.728 -13.948 3.543 1.00 57.06 115 ASN A C 1
ATOM 913 O O . ASN A 1 115 ? -7.326 -14.743 4.391 1.00 57.06 115 ASN A O 1
ATOM 917 N N . SER A 1 116 ? -7.406 -12.649 3.585 1.00 59.03 116 SER A N 1
ATOM 918 C CA . SER A 1 116 ? -6.614 -12.011 4.658 1.00 59.03 116 SER A CA 1
ATOM 919 C C . SER A 1 116 ? -5.234 -12.641 4.926 1.00 59.03 116 SER A C 1
ATOM 921 O O . SER A 1 116 ? -4.667 -12.444 6.000 1.00 59.03 116 SER A O 1
ATOM 923 N N . ARG A 1 117 ? -4.693 -13.428 3.985 1.00 48.16 117 ARG A N 1
ATOM 924 C CA . ARG A 1 117 ? -3.444 -14.192 4.183 1.00 48.16 117 ARG A CA 1
ATOM 925 C C . ARG A 1 117 ? -2.518 -14.202 2.976 1.00 48.16 117 ARG A C 1
ATOM 927 O O . ARG A 1 117 ? -1.306 -14.211 3.156 1.00 48.16 117 ARG A O 1
ATOM 934 N N . ASN A 1 118 ? -3.076 -14.182 1.769 1.00 51.16 118 ASN A N 1
ATOM 935 C CA . ASN A 1 118 ? -2.288 -14.297 0.552 1.00 51.16 118 ASN A CA 1
ATOM 936 C C . ASN A 1 118 ? -2.245 -12.973 -0.190 1.00 51.16 118 ASN A C 1
ATOM 938 O O . ASN A 1 118 ? -3.270 -12.304 -0.329 1.00 51.16 118 ASN A O 1
ATOM 942 N N . ILE A 1 119 ? -1.071 -12.622 -0.697 1.00 60.00 119 ILE A N 1
ATOM 943 C CA . ILE A 1 119 ? -0.871 -11.400 -1.467 1.00 60.00 119 ILE A CA 1
ATOM 944 C C . ILE A 1 119 ? -0.483 -11.814 -2.873 1.00 60.00 119 ILE A C 1
ATOM 946 O O . ILE A 1 119 ? 0.511 -12.510 -3.064 1.00 60.00 119 ILE A O 1
ATOM 950 N N . VAL A 1 120 ? -1.274 -11.397 -3.853 1.00 56.03 120 VAL A N 1
ATOM 951 C CA . VAL A 1 120 ? -0.944 -11.608 -5.255 1.00 56.03 120 VAL A CA 1
ATOM 952 C C . VAL A 1 120 ? -0.293 -10.349 -5.789 1.00 56.03 120 VAL A C 1
ATOM 954 O O . VAL A 1 120 ? -0.884 -9.264 -5.748 1.00 56.03 120 VAL A O 1
ATOM 957 N N . LEU A 1 121 ? 0.930 -10.518 -6.278 1.00 62.34 121 LEU A N 1
ATOM 958 C CA . LEU A 1 121 ? 1.709 -9.479 -6.930 1.00 62.34 121 LEU A CA 1
ATOM 959 C C . LEU A 1 121 ? 1.830 -9.837 -8.406 1.00 62.34 121 LEU A C 1
ATOM 961 O O . LEU A 1 121 ? 2.123 -10.981 -8.743 1.00 62.34 121 LEU A O 1
ATOM 965 N N . THR A 1 122 ? 1.593 -8.870 -9.293 1.00 53.19 122 THR A N 1
ATOM 966 C CA . THR A 1 122 ? 1.716 -9.105 -10.741 1.00 53.19 122 THR A CA 1
ATOM 967 C C . THR A 1 122 ? 2.633 -8.095 -11.386 1.00 53.19 122 THR A C 1
ATOM 969 O O . THR A 1 122 ? 2.538 -6.909 -11.070 1.00 53.19 122 THR A O 1
ATOM 972 N N . LYS A 1 123 ? 3.431 -8.522 -12.364 1.00 52.69 123 LYS A N 1
ATOM 973 C CA . LYS A 1 123 ? 4.198 -7.629 -13.249 1.00 52.69 123 LYS A CA 1
ATOM 974 C C . LYS A 1 123 ? 3.281 -6.887 -14.240 1.00 52.69 123 LYS A C 1
ATOM 976 O O . LYS A 1 123 ? 3.516 -5.719 -14.547 1.00 52.69 123 LYS A O 1
ATOM 981 N N . SER A 1 124 ? 2.201 -7.543 -14.676 1.00 46.00 124 SER A N 1
ATOM 982 C CA . SER A 1 124 ? 1.080 -7.044 -15.493 1.00 46.00 124 SER A CA 1
ATOM 983 C C . SER A 1 124 ? -0.130 -7.989 -15.315 1.00 46.00 124 SER A C 1
ATOM 985 O O . SER A 1 124 ? 0.037 -9.027 -14.680 1.00 46.00 124 SER A O 1
ATOM 987 N N . ARG A 1 125 ? -1.323 -7.678 -15.862 1.00 42.06 125 ARG A N 1
ATOM 988 C CA . ARG A 1 125 ? -2.582 -8.454 -15.669 1.00 42.06 125 ARG A CA 1
ATOM 989 C C . ARG A 1 125 ? -2.480 -9.981 -15.896 1.00 42.06 125 ARG A C 1
ATOM 991 O O . ARG A 1 125 ? -3.415 -10.677 -15.516 1.00 42.06 125 ARG A O 1
ATOM 998 N N . SER A 1 126 ? -1.411 -10.487 -16.510 1.00 33.47 126 SER A N 1
ATOM 999 C CA . SER A 1 126 ? -1.233 -11.889 -16.908 1.00 33.47 126 SER A CA 1
ATOM 1000 C C . SER A 1 126 ? -0.305 -12.741 -16.028 1.00 33.47 126 SER A C 1
ATOM 1002 O O . SER A 1 126 ? -0.367 -13.958 -16.150 1.00 33.47 126 SER A O 1
ATOM 1004 N N . ASP A 1 127 ? 0.498 -12.162 -15.127 1.00 41.16 127 ASP A N 1
ATOM 1005 C CA . ASP A 1 127 ? 1.458 -12.934 -14.312 1.00 41.16 127 ASP A CA 1
ATOM 1006 C C . ASP A 1 127 ? 1.078 -12.849 -12.827 1.00 41.16 127 ASP A C 1
ATOM 1008 O O . ASP A 1 127 ? 1.488 -11.918 -12.136 1.00 41.16 127 ASP A O 1
ATOM 1012 N N . LEU A 1 128 ? 0.248 -13.778 -12.346 1.00 41.41 128 LEU A N 1
ATOM 1013 C CA . LEU A 1 128 ? -0.192 -13.851 -10.947 1.00 41.41 128 LEU A CA 1
ATOM 1014 C C . LEU A 1 128 ? 0.733 -14.790 -10.162 1.00 41.41 128 LEU A C 1
ATOM 1016 O O . LEU A 1 128 ? 0.753 -15.989 -10.428 1.00 41.41 128 LEU A O 1
ATOM 1020 N N . GLU A 1 129 ? 1.456 -14.265 -9.172 1.00 44.47 129 GLU A N 1
ATOM 1021 C CA . GLU A 1 129 ? 2.228 -15.079 -8.225 1.00 44.47 129 GLU A CA 1
ATOM 1022 C C . GLU A 1 129 ? 1.599 -14.985 -6.830 1.00 44.47 129 GLU A C 1
ATOM 1024 O O . GLU A 1 129 ? 1.374 -13.890 -6.306 1.00 44.47 129 GLU A O 1
ATOM 1029 N N . LEU A 1 130 ? 1.267 -16.139 -6.246 1.00 44.06 130 LEU A N 1
ATOM 1030 C CA . LEU A 1 130 ? 0.738 -16.236 -4.889 1.00 44.06 130 LEU A CA 1
ATOM 1031 C C . LEU A 1 130 ? 1.903 -16.178 -3.900 1.00 44.06 130 LEU A C 1
ATOM 1033 O O . LEU A 1 130 ? 2.664 -17.135 -3.789 1.00 44.06 130 LEU A O 1
ATOM 1037 N N . VAL A 1 131 ? 2.018 -15.085 -3.150 1.00 45.66 131 VAL A N 1
ATOM 1038 C CA . VAL A 1 131 ? 2.955 -15.012 -2.026 1.00 45.66 131 VAL A CA 1
ATOM 1039 C C . VAL A 1 131 ? 2.234 -15.527 -0.783 1.00 45.66 131 VAL A C 1
ATOM 1041 O O . VAL A 1 131 ? 1.359 -14.848 -0.237 1.00 45.66 131 VAL A O 1
ATOM 1044 N N . THR A 1 132 ? 2.560 -16.752 -0.369 1.00 39.66 132 THR A N 1
ATOM 1045 C CA . THR A 1 132 ? 2.105 -17.339 0.898 1.00 39.66 132 THR A CA 1
ATOM 1046 C C . THR A 1 132 ? 3.084 -16.966 2.006 1.00 39.66 132 THR A C 1
ATOM 1048 O O . THR A 1 132 ? 4.286 -17.190 1.854 1.00 39.66 132 THR A O 1
ATOM 1051 N N . CYS A 1 133 ? 2.568 -16.386 3.091 1.00 43.81 133 CYS A N 1
ATOM 1052 C CA . CYS A 1 133 ? 3.324 -16.157 4.324 1.00 43.81 133 CYS A CA 1
ATOM 1053 C C . CYS A 1 133 ? 3.491 -17.464 5.102 1.00 43.81 133 CYS A C 1
ATOM 1055 O O . CYS A 1 133 ? 2.465 -18.173 5.236 1.00 43.81 133 CYS A O 1
#

Radius of gyration: 15.95 Å; chains: 1; bounding box: 55×41×32 Å